Protein AF-A0A7C2WI49-F1 (afdb_monomer)

Solvent-accessible surface area (backbone atoms only — not comparable to full-atom values): 6450 Å² total; per-residue (Å²): 124,75,64,59,65,50,53,52,51,52,52,52,49,51,52,50,50,53,50,49,52,53,49,46,68,73,69,62,69,67,96,43,71,70,48,51,52,54,53,52,51,47,54,36,52,51,25,44,50,50,13,51,53,23,43,50,46,15,70,72,48,53,87,77,8,58,26,31,41,30,33,11,51,6,28,43,27,31,24,55,9,38,55,48,44,43,46,29,52,74,69,65,65,38,84,75,58,88,88,44,77,26,54,57,16,50,56,42,21,52,64,20,36,52,53,10,52,53,49,47,56,59,62,73,75,111

Mean predicted aligned error: 7.35 Å

Sequence (126 aa):
MLGGRRATREVTGALALVGATALWYLIGLPHGFTGQLVVDTLFTVLSAGAALLCLWTWRRLGSCGRPWLFIGLGCLSWFCGMLVWDAYELVLQVPVPYPSVADLGYLGFYPGFYTGLFLMLRQGSE

Organism: NCBI:txid1969470

pLDDT: mean 85.59, std 13.37, range [44.91, 97.81]

Structure (mmCIF, N/CA/C/O backbone):
data_AF-A0A7C2WI49-F1
#
_entry.id   AF-A0A7C2WI49-F1
#
loop_
_atom_site.group_PDB
_atom_site.id
_atom_site.type_symbol
_atom_site.label_atom_id
_atom_site.label_alt_id
_atom_site.label_comp_id
_atom_site.label_asym_id
_atom_site.label_entity_id
_atom_site.label_seq_id
_atom_site.pdbx_PDB_ins_code
_atom_site.Cartn_x
_atom_site.Cartn_y
_atom_site.Cartn_z
_atom_site.occupancy
_atom_site.B_iso_or_equiv
_atom_site.auth_seq_id
_atom_site.auth_comp_id
_atom_site.auth_asym_id
_atom_site.auth_atom_id
_atom_site.pdbx_PDB_model_num
ATOM 1 N N . MET A 1 1 ? 1.102 8.331 31.320 1.00 44.91 1 MET A N 1
ATOM 2 C CA . MET A 1 1 ? 1.886 9.424 30.685 1.00 44.91 1 MET A CA 1
ATOM 3 C C . MET A 1 1 ? 3.069 8.952 29.818 1.00 44.91 1 MET A C 1
ATOM 5 O O . MET A 1 1 ? 3.495 9.713 28.961 1.00 44.91 1 MET A O 1
ATOM 9 N N . LEU A 1 2 ? 3.569 7.711 29.946 1.00 46.62 2 LEU A N 1
ATOM 10 C CA . LEU A 1 2 ? 4.658 7.171 29.101 1.00 46.62 2 LEU A CA 1
ATOM 11 C C . LEU A 1 2 ? 4.252 6.834 27.645 1.00 46.62 2 LEU A C 1
ATOM 13 O O . LEU A 1 2 ? 5.107 6.836 26.765 1.00 46.62 2 LEU A O 1
ATOM 17 N N . GLY A 1 3 ? 2.961 6.598 27.372 1.00 46.78 3 GLY A N 1
ATOM 18 C CA . GLY A 1 3 ? 2.460 6.262 26.027 1.00 46.78 3 GLY A CA 1
ATOM 19 C C . GLY A 1 3 ? 2.471 7.426 25.027 1.00 46.78 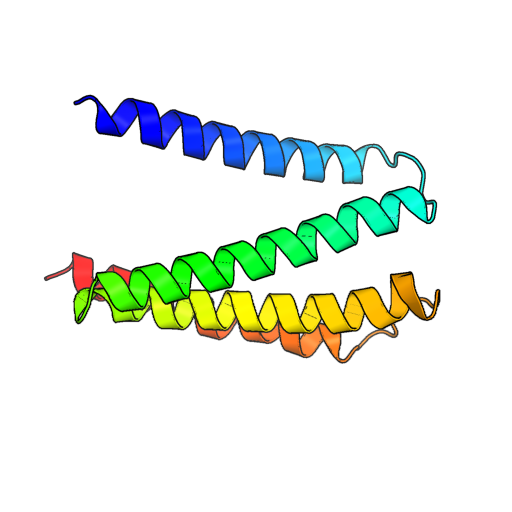3 GLY A C 1
ATOM 20 O O . GLY A 1 3 ? 2.770 7.218 23.856 1.00 46.78 3 GLY A O 1
ATOM 21 N N . GLY A 1 4 ? 2.241 8.662 25.490 1.00 54.00 4 GLY A N 1
ATOM 22 C CA . GLY A 1 4 ? 2.165 9.839 24.614 1.00 54.00 4 GLY A CA 1
ATOM 23 C C . GLY A 1 4 ? 3.492 10.151 23.920 1.00 54.00 4 GLY A C 1
ATOM 24 O O . GLY A 1 4 ? 3.531 10.314 22.710 1.00 54.00 4 GLY A O 1
ATOM 25 N N . ARG A 1 5 ? 4.609 10.118 24.659 1.00 57.75 5 ARG A N 1
ATOM 26 C CA . ARG A 1 5 ? 5.949 10.390 24.105 1.00 57.75 5 ARG A CA 1
ATOM 27 C C . ARG A 1 5 ? 6.433 9.327 23.111 1.00 57.75 5 ARG A C 1
ATOM 29 O O . ARG A 1 5 ? 7.270 9.636 22.268 1.00 57.75 5 ARG A O 1
ATOM 36 N N . ARG A 1 6 ? 5.943 8.087 23.216 1.00 59.56 6 ARG A N 1
ATOM 37 C CA . ARG A 1 6 ? 6.286 6.992 22.292 1.00 59.56 6 ARG A CA 1
ATOM 38 C C . ARG A 1 6 ? 5.534 7.145 20.971 1.00 59.56 6 ARG A C 1
ATOM 40 O O . ARG A 1 6 ? 6.174 7.184 19.928 1.00 59.56 6 ARG A O 1
ATOM 47 N N . ALA A 1 7 ? 4.225 7.388 21.050 1.00 61.16 7 ALA A N 1
ATOM 48 C CA . ALA A 1 7 ? 3.389 7.671 19.887 1.00 61.16 7 ALA A CA 1
ATOM 49 C C . ALA A 1 7 ? 3.866 8.919 19.122 1.00 61.16 7 ALA A C 1
ATOM 51 O O . ALA A 1 7 ? 3.966 8.888 17.902 1.00 61.16 7 ALA A O 1
ATOM 52 N N . THR A 1 8 ? 4.255 9.997 19.819 1.00 64.81 8 THR A N 1
ATOM 53 C CA . THR A 1 8 ? 4.802 11.193 19.156 1.00 64.81 8 THR A CA 1
ATOM 54 C C . THR A 1 8 ? 6.087 10.884 18.387 1.00 64.81 8 THR A C 1
ATOM 56 O O . THR A 1 8 ? 6.233 11.337 17.261 1.00 64.81 8 THR A O 1
ATOM 59 N N . ARG A 1 9 ? 7.001 10.073 18.941 1.00 67.50 9 ARG A N 1
ATOM 60 C CA . ARG A 1 9 ? 8.251 9.694 18.254 1.00 67.50 9 ARG A CA 1
ATOM 61 C C . ARG A 1 9 ? 8.007 8.815 17.030 1.00 67.50 9 ARG A C 1
ATOM 63 O O . ARG A 1 9 ? 8.696 8.988 16.031 1.00 67.50 9 ARG A O 1
ATOM 70 N N . GLU A 1 10 ? 7.045 7.901 17.105 1.00 73.75 10 GLU A N 1
ATOM 71 C CA . GLU A 1 10 ? 6.653 7.040 15.983 1.00 73.75 10 GLU A CA 1
ATOM 72 C C . GLU A 1 10 ? 6.034 7.863 14.845 1.00 73.75 10 GLU A C 1
ATOM 74 O O . GLU A 1 10 ? 6.434 7.712 13.692 1.00 73.75 10 GLU A O 1
ATOM 79 N N . VAL A 1 11 ? 5.148 8.812 15.171 1.00 72.56 11 VAL A N 1
ATOM 80 C CA . VAL A 1 11 ? 4.551 9.733 14.191 1.00 72.56 11 VAL A CA 1
ATOM 81 C C . VAL A 1 11 ? 5.607 10.649 13.571 1.00 72.56 11 VAL A C 1
ATOM 83 O O . VAL A 1 11 ? 5.652 10.782 12.352 1.00 72.56 11 VAL A O 1
ATOM 86 N N . THR A 1 12 ? 6.502 11.243 14.370 1.00 72.56 12 THR A N 1
ATOM 87 C CA . THR A 1 12 ? 7.602 12.065 13.840 1.00 72.56 12 THR A CA 1
ATOM 88 C C . THR A 1 12 ? 8.525 11.248 12.934 1.00 72.56 12 THR A C 1
ATOM 90 O O . THR A 1 12 ? 8.952 11.751 11.901 1.00 72.56 12 THR A O 1
ATOM 93 N N . GLY A 1 13 ? 8.807 9.988 13.284 1.00 74.31 13 GLY A N 1
ATOM 94 C CA . GLY A 1 13 ? 9.610 9.084 12.459 1.00 74.31 13 GLY A CA 1
ATOM 95 C C . GLY A 1 13 ? 8.946 8.755 11.122 1.00 74.31 13 GLY A C 1
ATOM 96 O O . GLY A 1 13 ? 9.598 8.835 10.084 1.00 74.31 13 GLY A O 1
ATOM 97 N N . ALA A 1 14 ? 7.643 8.460 11.126 1.00 72.56 14 ALA A N 1
ATOM 98 C CA . ALA A 1 14 ? 6.876 8.224 9.904 1.00 72.56 14 ALA A CA 1
ATOM 99 C C . ALA A 1 14 ? 6.825 9.474 9.010 1.00 72.56 14 ALA A C 1
ATOM 101 O O . ALA A 1 14 ? 7.059 9.382 7.808 1.00 72.56 14 ALA A O 1
ATOM 102 N N . LEU A 1 15 ? 6.593 10.654 9.595 1.00 76.38 15 LEU A N 1
ATOM 103 C CA . LEU A 1 15 ? 6.597 11.925 8.865 1.00 76.38 15 LEU A CA 1
ATOM 104 C C . LEU A 1 15 ? 7.977 12.260 8.290 1.00 76.38 15 LEU A C 1
ATOM 106 O O . LEU A 1 15 ? 8.065 12.735 7.162 1.00 76.38 15 LEU A O 1
ATOM 110 N N . ALA A 1 16 ? 9.052 11.989 9.033 1.00 78.31 16 ALA A N 1
ATOM 111 C CA . ALA A 1 16 ? 10.416 12.174 8.549 1.00 78.31 16 ALA A CA 1
ATOM 112 C C . ALA A 1 16 ? 10.737 11.225 7.386 1.00 78.31 16 ALA A C 1
ATOM 114 O O . ALA A 1 16 ? 11.370 11.651 6.425 1.00 78.31 16 ALA A O 1
ATOM 115 N N . LEU A 1 17 ? 10.265 9.975 7.438 1.00 74.75 17 LEU A N 1
ATOM 116 C CA . LEU A 1 17 ? 10.422 9.014 6.347 1.00 74.75 17 LEU A CA 1
ATOM 117 C C . LEU A 1 17 ? 9.674 9.478 5.091 1.00 74.75 17 LEU A C 1
ATOM 119 O O . LEU A 1 17 ? 10.275 9.547 4.026 1.00 74.75 17 LEU A O 1
ATOM 123 N N . VAL A 1 18 ? 8.405 9.882 5.227 1.00 74.88 18 VAL A N 1
ATOM 124 C CA . VAL A 1 18 ? 7.610 10.439 4.117 1.00 74.88 18 VAL A CA 1
ATOM 125 C C . VAL A 1 18 ? 8.278 11.687 3.537 1.00 74.88 18 VAL A C 1
ATOM 127 O O . VAL A 1 18 ? 8.406 11.811 2.321 1.00 74.88 18 VAL A O 1
ATOM 130 N N . GLY A 1 19 ? 8.746 12.593 4.400 1.00 76.25 19 GLY A N 1
ATOM 131 C CA . GLY A 1 19 ? 9.462 13.799 3.993 1.00 76.25 19 GLY A CA 1
ATOM 132 C C . GLY A 1 19 ? 10.768 13.488 3.263 1.00 76.25 19 GLY A C 1
ATOM 133 O O . GLY A 1 19 ? 11.062 14.124 2.257 1.00 76.25 19 GLY A O 1
ATOM 134 N N . ALA A 1 20 ? 11.520 12.481 3.712 1.00 74.62 20 ALA A N 1
ATOM 135 C CA . ALA A 1 20 ? 12.748 12.038 3.061 1.00 74.62 20 ALA A CA 1
ATOM 136 C C . ALA A 1 20 ? 12.478 11.411 1.684 1.00 74.62 20 ALA A C 1
ATOM 138 O O . ALA A 1 20 ? 13.195 11.716 0.735 1.00 74.62 20 ALA A O 1
ATOM 139 N N . THR A 1 21 ? 11.428 10.595 1.544 1.00 66.69 21 THR A N 1
ATOM 140 C CA . THR A 1 21 ? 11.023 10.027 0.248 1.00 66.69 21 THR A CA 1
ATOM 141 C C . THR A 1 21 ? 10.545 11.118 -0.711 1.00 66.69 21 THR A C 1
ATOM 143 O O . THR A 1 21 ? 10.961 11.147 -1.865 1.00 66.69 21 THR A O 1
ATOM 146 N N . ALA A 1 2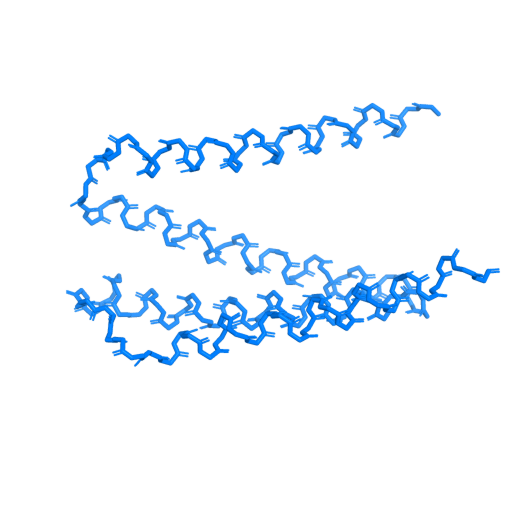2 ? 9.731 12.066 -0.241 1.00 71.00 22 ALA A N 1
ATOM 147 C CA . ALA A 1 22 ? 9.289 13.200 -1.052 1.00 71.00 22 ALA A CA 1
ATOM 148 C C . ALA A 1 22 ? 10.471 14.080 -1.492 1.00 71.00 22 ALA A C 1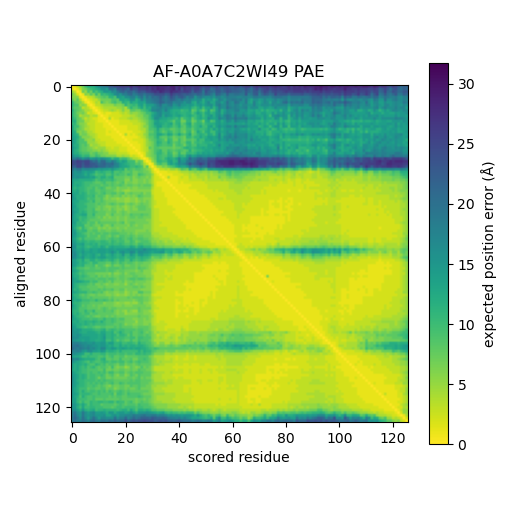
ATOM 150 O O . ALA A 1 22 ? 10.561 14.472 -2.653 1.00 71.00 22 ALA A O 1
ATOM 151 N N . LEU A 1 23 ? 11.412 14.345 -0.582 1.00 76.19 23 LEU A N 1
ATOM 152 C CA . LEU A 1 23 ? 12.625 15.099 -0.878 1.00 76.19 23 LEU A CA 1
ATOM 153 C C . LEU A 1 23 ? 13.522 14.361 -1.883 1.00 76.19 23 LEU A C 1
ATOM 155 O O . LEU A 1 23 ? 14.054 14.994 -2.788 1.00 76.19 23 LEU A O 1
ATOM 159 N N . TRP A 1 24 ? 13.641 13.034 -1.784 1.00 69.56 24 TRP A N 1
ATOM 160 C CA . TRP A 1 24 ? 14.334 12.216 -2.784 1.00 69.56 24 TRP A CA 1
ATOM 161 C C . TRP A 1 24 ? 13.732 12.415 -4.179 1.00 69.56 24 TRP A C 1
ATOM 163 O O . TRP A 1 24 ? 14.472 12.694 -5.124 1.00 69.56 24 TRP A O 1
ATOM 173 N N . TYR A 1 25 ? 12.403 12.310 -4.311 1.00 67.12 25 TYR A N 1
ATOM 174 C CA . TYR A 1 25 ? 11.713 12.521 -5.590 1.00 67.12 25 TYR A CA 1
ATOM 175 C C . TYR A 1 25 ? 11.950 13.926 -6.164 1.00 67.12 25 TYR A C 1
ATOM 177 O O . TYR A 1 25 ? 12.075 14.071 -7.376 1.00 67.12 25 TYR A O 1
ATOM 185 N N . LEU A 1 26 ? 12.056 14.952 -5.310 1.00 70.88 26 LEU A N 1
ATOM 186 C CA . LEU A 1 26 ? 12.309 16.336 -5.731 1.00 70.88 26 LEU A CA 1
ATOM 187 C C . LEU A 1 26 ? 13.759 16.595 -6.169 1.00 70.88 26 LEU A C 1
ATOM 189 O O . LEU A 1 26 ? 13.989 17.483 -6.986 1.00 70.88 26 LEU A O 1
ATOM 193 N N . ILE A 1 27 ? 14.735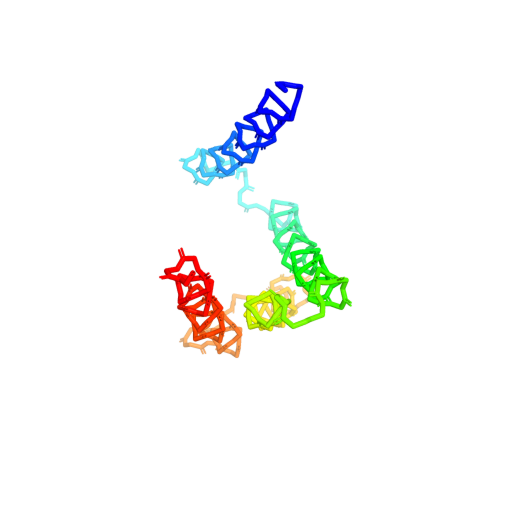 15.854 -5.632 1.00 72.62 27 ILE A N 1
ATOM 194 C CA . ILE A 1 27 ? 16.167 16.060 -5.919 1.00 72.62 27 ILE A CA 1
ATOM 195 C C . ILE A 1 27 ? 16.620 15.292 -7.181 1.00 72.62 27 ILE A C 1
ATOM 197 O O . ILE A 1 27 ? 17.661 15.617 -7.747 1.00 72.62 27 ILE A O 1
ATOM 201 N N . GLY A 1 28 ? 15.846 14.314 -7.670 1.00 60.88 28 GLY A N 1
ATOM 202 C CA . GLY A 1 28 ? 16.132 13.636 -8.947 1.00 60.88 28 GLY A CA 1
ATOM 203 C C . GLY A 1 28 ? 17.399 12.764 -8.937 1.00 60.88 28 GLY A C 1
ATOM 204 O O . GLY A 1 28 ? 18.081 12.632 -9.953 1.00 60.88 28 GLY A O 1
ATOM 205 N N . LEU A 1 29 ? 17.752 12.189 -7.781 1.00 58.22 29 LEU A N 1
ATOM 206 C CA . LEU A 1 29 ? 18.870 11.241 -7.651 1.00 58.22 29 LEU A CA 1
ATOM 207 C C . LEU A 1 29 ? 18.594 9.954 -8.462 1.00 58.22 29 LEU A C 1
ATOM 209 O O . LEU A 1 29 ? 17.435 9.611 -8.689 1.00 58.22 29 LEU A O 1
ATOM 213 N N . PRO A 1 30 ? 19.642 9.271 -8.961 1.00 54.22 30 PRO A N 1
ATOM 214 C CA . PRO A 1 30 ? 19.708 8.773 -10.332 1.00 54.22 30 PRO A CA 1
ATOM 215 C C . PRO A 1 30 ? 18.520 7.897 -10.739 1.00 54.22 30 PRO A C 1
ATOM 217 O O . PRO A 1 30 ? 18.256 6.858 -10.135 1.00 54.22 30 PRO A O 1
ATOM 220 N N . HIS A 1 31 ? 17.877 8.309 -11.836 1.00 62.38 31 HIS A N 1
ATOM 221 C CA . HIS A 1 31 ? 16.839 7.602 -12.592 1.00 62.38 31 HIS A CA 1
ATOM 222 C C . HIS A 1 31 ? 17.396 6.341 -13.277 1.00 62.38 31 HIS A C 1
ATOM 224 O O . HIS A 1 31 ? 17.467 6.251 -14.501 1.00 62.38 31 HIS A O 1
ATOM 230 N N . GLY A 1 32 ? 17.879 5.393 -12.481 1.00 74.44 32 GLY A N 1
ATOM 231 C CA . GLY A 1 32 ? 18.35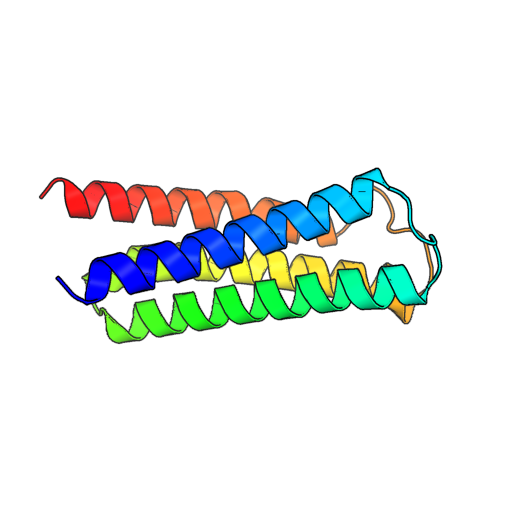0 4.093 -12.937 1.00 74.44 32 GLY A CA 1
ATOM 232 C C . GLY A 1 32 ? 17.566 2.965 -12.283 1.00 74.44 32 GLY A C 1
ATOM 233 O O . GLY A 1 32 ? 16.888 3.163 -11.275 1.00 74.44 32 GLY A O 1
ATOM 234 N N . PHE A 1 33 ? 17.735 1.760 -12.820 1.00 81.50 33 PHE A N 1
ATOM 235 C CA . PHE A 1 33 ? 17.054 0.552 -12.352 1.00 81.50 33 PHE A CA 1
ATOM 236 C C . PHE A 1 33 ? 17.187 0.316 -10.837 1.00 81.50 33 PHE A C 1
ATOM 238 O O . PHE A 1 33 ? 16.229 -0.073 -10.183 1.00 81.50 33 PHE A O 1
ATOM 245 N N . THR A 1 34 ? 18.347 0.617 -10.243 1.00 81.56 34 THR A N 1
ATOM 246 C CA . THR A 1 34 ? 18.555 0.489 -8.789 1.00 81.56 34 THR A CA 1
ATOM 247 C C . THR A 1 34 ? 17.648 1.419 -7.979 1.00 81.56 34 THR A C 1
ATOM 249 O O . THR A 1 34 ? 17.198 1.041 -6.902 1.00 81.56 34 THR A O 1
ATOM 252 N N . GLY A 1 35 ? 17.382 2.631 -8.479 1.00 81.50 35 GLY A N 1
ATOM 253 C CA . GLY A 1 35 ? 16.488 3.587 -7.827 1.00 81.50 35 GLY A CA 1
ATOM 254 C C . GLY A 1 35 ? 15.041 3.103 -7.851 1.00 81.50 35 GLY A C 1
ATOM 255 O O . GLY A 1 35 ? 14.404 3.068 -6.802 1.00 81.50 35 GLY A O 1
ATOM 256 N N . GLN A 1 36 ? 14.574 2.656 -9.022 1.00 84.50 36 GLN A N 1
ATOM 257 C CA . GLN A 1 36 ? 13.251 2.042 -9.202 1.00 84.50 36 GLN A CA 1
ATOM 258 C C . GLN A 1 36 ? 13.094 0.828 -8.285 1.00 84.50 36 GLN A C 1
ATOM 260 O O . GLN A 1 36 ? 12.218 0.809 -7.432 1.00 84.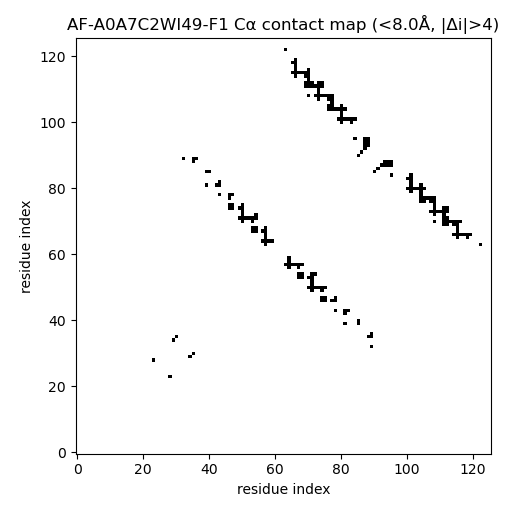50 36 GLN A O 1
ATOM 265 N N . LEU A 1 37 ? 14.050 -0.106 -8.323 1.00 86.06 37 LEU A N 1
ATOM 266 C CA . LEU A 1 37 ? 14.021 -1.315 -7.503 1.00 86.06 37 LEU A CA 1
ATOM 267 C C . LEU A 1 37 ? 13.890 -1.014 -6.008 1.00 86.06 37 LEU A C 1
ATOM 269 O O . LEU A 1 37 ? 13.096 -1.660 -5.328 1.00 86.06 37 LEU A O 1
ATOM 273 N N . VAL A 1 38 ? 14.650 -0.051 -5.478 1.00 84.38 38 VAL A N 1
ATOM 274 C CA . VAL A 1 38 ? 14.569 0.311 -4.054 1.00 84.38 38 VAL A CA 1
ATOM 275 C C . VAL A 1 38 ? 13.209 0.911 -3.716 1.00 84.38 38 VAL A C 1
ATOM 277 O O . VAL A 1 38 ? 12.615 0.533 -2.707 1.00 84.38 38 VAL A O 1
ATOM 280 N N . VAL A 1 39 ? 12.728 1.844 -4.534 1.00 83.81 39 VAL A N 1
ATOM 281 C CA . VAL A 1 39 ? 11.479 2.567 -4.287 1.00 83.81 39 VAL A CA 1
ATOM 282 C C . VAL A 1 39 ? 10.278 1.634 -4.410 1.00 83.81 39 VAL A C 1
ATOM 284 O O . VAL A 1 39 ? 9.483 1.547 -3.475 1.00 83.81 39 VAL A O 1
ATOM 287 N N . ASP A 1 40 ? 10.193 0.881 -5.497 1.00 90.06 40 ASP A N 1
ATOM 288 C CA . ASP A 1 40 ? 9.090 -0.030 -5.790 1.00 90.06 40 ASP A CA 1
ATOM 289 C C . ASP A 1 40 ? 9.009 -1.132 -4.730 1.00 90.06 40 ASP A C 1
ATOM 291 O O . ASP A 1 40 ? 7.980 -1.306 -4.075 1.00 90.06 40 ASP A O 1
ATOM 295 N N . THR A 1 41 ? 10.147 -1.765 -4.412 1.00 87.88 41 THR A N 1
ATOM 296 C CA . THR A 1 41 ? 10.217 -2.768 -3.336 1.00 87.88 41 THR A CA 1
ATOM 297 C C . THR A 1 41 ? 9.788 -2.176 -1.993 1.00 87.88 41 THR A C 1
ATOM 299 O O . THR A 1 41 ? 9.088 -2.834 -1.219 1.00 87.88 41 THR A O 1
ATOM 302 N N . LEU A 1 42 ? 10.184 -0.934 -1.689 1.00 87.06 42 LEU A N 1
ATOM 303 C CA . LEU A 1 42 ? 9.790 -0.267 -0.451 1.00 87.06 42 LEU A CA 1
ATOM 304 C C . LEU A 1 42 ? 8.272 -0.054 -0.396 1.00 87.06 42 LEU A C 1
ATOM 306 O O . LEU A 1 42 ? 7.655 -0.400 0.612 1.00 87.06 42 LEU A O 1
ATOM 310 N N . PHE A 1 43 ? 7.654 0.462 -1.459 1.00 89.69 43 PHE A N 1
ATOM 311 C CA . PHE A 1 43 ? 6.200 0.638 -1.524 1.00 89.69 43 PHE A CA 1
ATOM 312 C C . PHE A 1 43 ? 5.452 -0.699 -1.419 1.00 89.69 43 PHE A C 1
ATOM 314 O O . PHE A 1 43 ? 4.459 -0.795 -0.687 1.00 89.69 43 PHE A O 1
ATOM 321 N N . THR A 1 44 ? 5.951 -1.751 -2.066 1.00 93.06 44 THR A N 1
ATOM 322 C CA . THR A 1 44 ? 5.390 -3.107 -2.002 1.00 93.06 44 THR A CA 1
ATOM 323 C C . THR A 1 44 ? 5.451 -3.677 -0.582 1.00 93.06 44 THR A C 1
ATOM 325 O O . THR A 1 44 ? 4.440 -4.137 -0.046 1.00 93.06 44 THR A O 1
ATOM 328 N N . VAL A 1 45 ? 6.598 -3.574 0.096 1.00 91.69 45 VAL A N 1
ATOM 329 C CA . VAL A 1 45 ? 6.759 -4.060 1.479 1.00 91.69 45 VAL A CA 1
ATOM 330 C C . VAL A 1 45 ? 5.924 -3.245 2.467 1.00 91.69 45 VAL A C 1
ATOM 332 O O . VAL A 1 45 ? 5.278 -3.821 3.346 1.00 91.69 45 VAL A O 1
ATOM 335 N N . LEU A 1 46 ? 5.903 -1.916 2.338 1.00 90.81 46 LEU A N 1
ATOM 336 C CA . LEU A 1 46 ? 5.141 -1.045 3.235 1.00 90.81 46 LEU A CA 1
ATOM 337 C C . LEU A 1 46 ? 3.632 -1.255 3.089 1.00 90.81 46 LEU A C 1
ATOM 339 O O . LEU A 1 46 ? 2.934 -1.345 4.100 1.00 90.81 46 LEU A O 1
ATOM 343 N N . SER A 1 47 ? 3.125 -1.380 1.861 1.00 94.88 47 SER A N 1
ATOM 344 C CA . SER A 1 47 ? 1.701 -1.637 1.619 1.00 94.88 47 SER A CA 1
ATOM 345 C C . SER A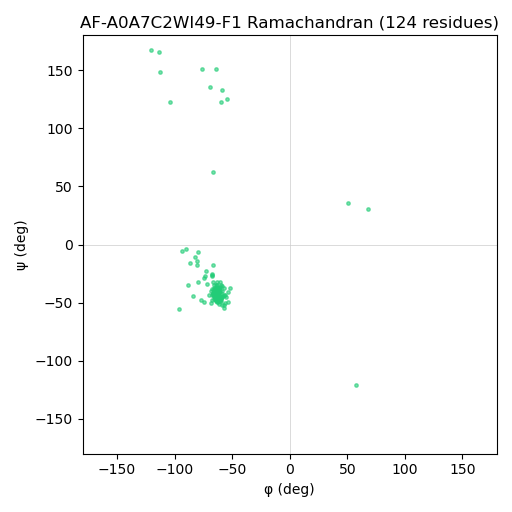 1 47 ? 1.270 -3.022 2.113 1.00 94.88 47 SER A C 1
ATOM 347 O O . SER A 1 47 ? 0.244 -3.130 2.792 1.00 94.88 47 SER A O 1
ATOM 349 N N . ALA A 1 48 ? 2.087 -4.060 1.896 1.00 95.81 48 ALA A N 1
ATOM 350 C CA . ALA A 1 48 ? 1.864 -5.390 2.465 1.00 95.81 48 ALA A CA 1
ATOM 351 C C . ALA A 1 48 ? 1.863 -5.366 4.001 1.00 95.81 48 ALA A C 1
ATOM 353 O O . ALA A 1 48 ? 0.950 -5.892 4.642 1.00 95.81 48 ALA A O 1
ATOM 354 N N . GLY A 1 49 ? 2.865 -4.720 4.606 1.00 93.88 49 GLY A N 1
ATOM 355 C CA . GLY A 1 49 ? 2.978 -4.574 6.056 1.00 93.88 49 GLY A CA 1
ATOM 356 C C . GLY A 1 49 ? 1.779 -3.842 6.658 1.00 93.88 49 GLY A C 1
ATOM 357 O O . GLY A 1 49 ? 1.200 -4.313 7.638 1.00 93.88 49 GLY A O 1
ATOM 358 N N . ALA A 1 50 ? 1.348 -2.741 6.039 1.00 94.56 50 ALA A N 1
ATOM 359 C CA . ALA A 1 50 ? 0.165 -1.993 6.453 1.00 94.56 50 ALA A CA 1
ATOM 360 C C . ALA A 1 50 ? -1.106 -2.852 6.383 1.00 94.56 50 ALA A C 1
ATOM 362 O O . ALA A 1 50 ? -1.872 -2.890 7.351 1.00 94.56 50 ALA A O 1
ATOM 363 N N . ALA A 1 51 ? -1.305 -3.597 5.289 1.00 97.00 51 ALA A N 1
ATOM 364 C CA . ALA A 1 51 ? -2.438 -4.506 5.140 1.00 97.00 51 ALA A CA 1
ATOM 365 C C . ALA A 1 51 ? -2.449 -5.578 6.241 1.00 97.00 51 ALA A C 1
ATOM 367 O O . ALA A 1 51 ? -3.462 -5.770 6.918 1.00 97.00 51 ALA A O 1
ATOM 368 N N . LEU A 1 52 ? -1.309 -6.233 6.479 1.00 97.56 52 LEU A N 1
ATOM 369 C CA . LEU A 1 52 ? -1.173 -7.270 7.502 1.00 97.56 52 LEU A CA 1
ATOM 370 C C . LEU A 1 52 ? -1.435 -6.731 8.911 1.00 97.56 52 LEU A C 1
ATOM 372 O O . LEU A 1 52 ? -2.189 -7.348 9.664 1.00 97.56 52 LEU A O 1
ATOM 376 N N . LEU A 1 53 ? -0.860 -5.580 9.265 1.00 96.56 53 LEU A N 1
ATOM 377 C CA . LEU A 1 53 ? -1.056 -4.957 10.575 1.00 96.56 53 LEU A CA 1
ATOM 378 C C . LEU A 1 53 ? -2.511 -4.533 10.791 1.00 96.56 53 LEU A C 1
ATOM 380 O O . LEU A 1 53 ? -3.057 -4.766 11.871 1.00 96.56 53 LEU A O 1
ATOM 384 N N . CYS A 1 54 ? -3.173 -3.978 9.774 1.00 96.19 54 CYS A N 1
ATOM 385 C CA . CYS A 1 54 ? -4.588 -3.621 9.854 1.00 96.19 54 CYS A CA 1
ATOM 386 C C . CYS A 1 54 ? -5.473 -4.863 10.041 1.00 96.19 54 CYS A C 1
ATOM 388 O O . CYS A 1 54 ? -6.297 -4.908 10.956 1.00 96.19 54 CYS A O 1
ATOM 390 N N . LEU A 1 55 ? -5.259 -5.917 9.247 1.00 95.62 55 LEU A N 1
ATOM 391 C CA . LEU A 1 55 ? -6.022 -7.165 9.357 1.00 95.62 55 LEU A CA 1
ATOM 392 C C . LEU A 1 55 ? -5.759 -7.899 10.679 1.00 95.62 55 LEU A C 1
ATOM 394 O O . LEU A 1 55 ? -6.663 -8.504 11.256 1.00 95.62 55 LEU A O 1
ATOM 398 N N . TRP A 1 56 ? -4.533 -7.835 11.191 1.00 96.56 56 TRP A N 1
ATOM 399 C CA . TRP A 1 56 ? -4.189 -8.352 12.511 1.00 96.56 56 TRP A CA 1
ATOM 400 C C . TRP A 1 56 ? -4.883 -7.568 13.627 1.00 96.56 56 TRP A C 1
ATOM 402 O O . TRP A 1 56 ? -5.454 -8.166 14.541 1.00 96.56 56 TRP A O 1
ATOM 412 N N . THR A 1 57 ? -4.899 -6.240 13.525 1.00 93.94 57 THR A N 1
ATOM 413 C CA . THR A 1 57 ? -5.562 -5.350 14.488 1.00 93.94 57 THR A CA 1
ATOM 414 C C . THR A 1 57 ? -7.072 -5.580 14.498 1.00 93.94 57 THR A C 1
ATOM 416 O O . THR A 1 57 ? -7.665 -5.698 15.571 1.00 93.94 57 THR A O 1
ATOM 419 N N . TRP A 1 58 ? -7.683 -5.766 13.323 1.00 95.69 58 TRP A N 1
ATOM 420 C CA . TRP A 1 58 ? -9.082 -6.175 13.194 1.00 95.69 58 TRP A CA 1
ATOM 421 C C . TRP A 1 58 ? -9.378 -7.456 13.982 1.00 95.69 58 TRP A C 1
ATOM 423 O O . TRP A 1 58 ? -10.310 -7.479 14.787 1.00 95.69 58 TRP A O 1
ATOM 433 N N . ARG A 1 59 ? -8.556 -8.500 13.808 1.00 94.31 59 ARG A N 1
ATOM 434 C CA . ARG A 1 59 ? -8.730 -9.775 14.523 1.00 94.31 59 ARG A CA 1
ATOM 435 C C . ARG A 1 59 ? -8.569 -9.639 16.036 1.00 94.31 59 ARG A C 1
ATOM 437 O O . ARG A 1 59 ? -9.226 -10.368 16.771 1.00 94.31 59 ARG A O 1
ATOM 444 N N . ARG A 1 60 ? -7.718 -8.724 16.511 1.00 94.94 60 ARG A N 1
ATOM 445 C CA . ARG A 1 60 ? -7.477 -8.520 17.949 1.00 94.94 60 ARG A CA 1
ATOM 446 C C . ARG A 1 60 ? -8.545 -7.691 18.655 1.00 94.94 60 ARG A C 1
ATOM 448 O O . ARG A 1 60 ? -8.790 -7.927 19.831 1.00 94.94 60 ARG A O 1
ATOM 455 N N . LEU A 1 61 ? -9.160 -6.731 17.966 1.00 90.81 61 LEU A N 1
ATOM 456 C CA . LEU A 1 61 ? -10.122 -5.794 18.563 1.00 90.81 61 LEU A CA 1
ATOM 457 C C . LEU A 1 61 ? -11.583 -6.270 18.512 1.00 90.81 61 LEU A C 1
ATOM 459 O O . LEU A 1 61 ? -12.460 -5.584 19.035 1.00 90.81 61 LEU A O 1
ATOM 463 N N . GLY A 1 62 ? -11.875 -7.413 17.883 1.00 86.75 62 GLY A N 1
ATOM 464 C CA . GLY A 1 62 ? -13.230 -7.972 17.832 1.00 86.75 62 GLY A CA 1
ATOM 465 C C . GLY A 1 62 ? -14.246 -6.999 17.217 1.00 86.75 62 GLY A C 1
ATOM 466 O O . GLY A 1 62 ? -14.088 -6.566 16.073 1.00 86.75 62 GLY A O 1
ATOM 467 N N . SER A 1 63 ? -15.289 -6.636 17.973 1.00 81.50 63 SER A N 1
ATOM 468 C CA . SER A 1 63 ? -16.352 -5.713 17.537 1.00 81.50 63 SER A CA 1
ATOM 469 C C . SER A 1 63 ? -15.828 -4.324 17.147 1.00 81.50 63 SER A C 1
ATOM 471 O O . SER A 1 63 ? -16.291 -3.761 16.152 1.00 81.50 63 SER A O 1
ATOM 473 N N . CYS A 1 64 ? -14.807 -3.815 17.843 1.00 89.19 64 CYS A N 1
ATOM 474 C CA . CYS A 1 64 ? -14.160 -2.532 17.542 1.00 89.19 64 CYS A CA 1
ATOM 475 C C . CYS A 1 64 ? -13.161 -2.623 16.375 1.00 89.19 64 CYS A C 1
ATOM 477 O O . CYS A 1 64 ? -12.625 -1.618 15.921 1.00 89.19 64 CYS A O 1
ATOM 479 N N . GLY A 1 65 ? -12.889 -3.825 15.859 1.00 91.81 65 GLY A N 1
ATOM 480 C CA . GLY A 1 65 ? -11.908 -4.043 14.799 1.00 91.81 65 GLY A CA 1
ATOM 481 C C . GLY A 1 65 ? -12.412 -3.734 13.386 1.00 91.81 65 GLY A C 1
ATOM 482 O O . GLY A 1 65 ? -11.603 -3.667 12.465 1.00 91.81 65 GLY A O 1
ATOM 483 N N . ARG A 1 66 ? -13.728 -3.575 13.177 1.00 94.38 66 ARG A N 1
ATOM 484 C CA . ARG A 1 66 ? -14.325 -3.411 11.832 1.00 94.38 66 ARG A CA 1
ATOM 485 C C . ARG A 1 66 ? -13.699 -2.282 10.996 1.00 94.38 66 ARG A C 1
ATOM 487 O O . ARG A 1 66 ? -13.477 -2.529 9.816 1.00 94.38 66 ARG A O 1
ATOM 494 N N . PRO A 1 67 ? -13.360 -1.098 11.543 1.00 96.06 67 PRO A N 1
ATOM 495 C CA . PRO A 1 67 ? -12.671 -0.056 10.780 1.00 96.06 67 PRO A CA 1
ATOM 496 C C . PRO A 1 67 ? -11.351 -0.542 10.169 1.00 96.06 67 PRO A C 1
ATOM 498 O O . PRO A 1 67 ? -11.081 -0.318 8.991 1.00 96.06 67 PRO A O 1
ATOM 501 N N . TRP A 1 68 ? -10.569 -1.289 10.951 1.00 96.38 68 TRP A N 1
ATOM 502 C CA . TRP A 1 68 ? -9.272 -1.822 10.544 1.00 96.38 68 TRP A CA 1
ATOM 503 C C . TRP A 1 68 ? -9.373 -2.878 9.442 1.00 96.38 68 TRP A C 1
ATOM 505 O O . TRP A 1 68 ? -8.447 -3.003 8.645 1.00 96.38 68 TRP A O 1
ATOM 515 N N . LEU A 1 69 ? -10.493 -3.603 9.345 1.00 97.12 69 LEU A N 1
ATOM 516 C CA . LEU A 1 69 ? -10.740 -4.511 8.223 1.00 97.12 69 LEU A CA 1
ATOM 517 C C . LEU A 1 69 ? -10.782 -3.739 6.902 1.00 97.12 69 LEU A C 1
ATOM 519 O O . LEU A 1 69 ? -10.076 -4.097 5.967 1.00 97.12 69 LEU A O 1
ATOM 523 N N . PHE A 1 70 ? -11.582 -2.673 6.828 1.00 97.44 70 PHE A N 1
ATOM 524 C CA . PHE A 1 70 ? -11.749 -1.905 5.592 1.00 97.44 70 PHE A CA 1
ATOM 525 C C . PHE A 1 70 ? -10.479 -1.141 5.207 1.00 97.44 70 PHE A C 1
ATOM 527 O O . PHE A 1 70 ? -10.098 -1.164 4.037 1.00 97.44 70 PHE A O 1
ATOM 534 N N . ILE A 1 71 ? -9.773 -0.558 6.184 1.00 97.44 71 ILE A N 1
ATOM 535 C CA . ILE A 1 71 ? -8.454 0.052 5.943 1.00 97.44 71 ILE A CA 1
ATOM 536 C C . ILE A 1 71 ? -7.472 -1.009 5.430 1.00 97.44 71 ILE A C 1
ATOM 538 O O . ILE A 1 71 ? -6.800 -0.789 4.426 1.00 97.44 71 ILE A O 1
ATOM 542 N N . GLY A 1 72 ? -7.436 -2.188 6.061 1.00 97.06 72 GLY A N 1
ATOM 543 C CA . GLY A 1 72 ? -6.567 -3.291 5.652 1.00 97.06 72 GLY A CA 1
ATOM 544 C C . GLY A 1 72 ? -6.861 -3.812 4.247 1.00 97.06 72 GLY A C 1
ATOM 545 O O . GLY A 1 72 ? -5.926 -4.085 3.502 1.00 97.06 72 GLY A O 1
ATOM 546 N N . LEU A 1 73 ? -8.136 -3.895 3.854 1.00 97.62 73 LEU A N 1
ATOM 547 C CA . LEU A 1 73 ? -8.539 -4.241 2.487 1.00 97.62 73 LEU A CA 1
ATOM 548 C C . LEU A 1 73 ? -8.122 -3.164 1.476 1.00 97.62 73 LEU A C 1
ATOM 550 O O . LEU A 1 73 ? -7.670 -3.507 0.388 1.00 97.62 73 LEU A O 1
ATOM 554 N N . GLY A 1 74 ? -8.206 -1.882 1.845 1.00 97.44 74 GLY A N 1
ATOM 555 C CA . GLY A 1 74 ? -7.675 -0.789 1.029 1.00 97.44 74 GLY A CA 1
ATOM 556 C C . GLY A 1 74 ? -6.162 -0.914 0.819 1.00 97.44 74 GLY A C 1
ATOM 557 O O . GLY A 1 74 ? -5.689 -0.869 -0.314 1.00 97.44 74 GLY A O 1
ATOM 558 N N . CYS A 1 75 ? -5.397 -1.148 1.890 1.00 97.75 75 CYS A N 1
ATOM 559 C CA . CYS A 1 75 ? -3.952 -1.388 1.802 1.00 97.75 75 CYS A CA 1
ATOM 560 C C . CYS A 1 75 ? -3.611 -2.643 0.982 1.00 97.75 75 CYS A C 1
ATOM 562 O O . CYS A 1 75 ? -2.641 -2.633 0.230 1.00 97.75 75 CYS A O 1
ATOM 564 N N . LEU A 1 76 ? -4.410 -3.710 1.094 1.00 97.75 76 LEU A N 1
ATOM 565 C CA . LEU A 1 76 ? -4.230 -4.928 0.303 1.00 97.75 76 LEU A CA 1
ATOM 566 C C . LEU A 1 76 ? -4.480 -4.671 -1.189 1.00 97.75 76 LEU A C 1
ATOM 568 O O . LEU A 1 76 ? -3.735 -5.168 -2.026 1.00 97.75 76 LEU A O 1
ATOM 572 N N . SER A 1 77 ? -5.491 -3.863 -1.519 1.00 97.81 77 SER A N 1
ATOM 573 C CA . SER A 1 77 ? -5.750 -3.424 -2.893 1.00 97.81 77 SER A CA 1
ATOM 574 C C . SER A 1 77 ? -4.560 -2.655 -3.469 1.00 97.81 77 SER A C 1
ATOM 576 O O . SER A 1 77 ? -4.126 -2.945 -4.583 1.00 97.81 77 SER A O 1
ATOM 578 N N . TRP A 1 78 ? -3.989 -1.727 -2.691 1.00 97.31 78 TRP A N 1
ATOM 579 C CA . TRP A 1 78 ? -2.775 -1.009 -3.086 1.00 97.31 78 TRP A CA 1
ATOM 580 C C . TRP A 1 78 ? -1.606 -1.964 -3.329 1.00 97.31 78 TRP A C 1
ATOM 582 O O . TRP A 1 78 ? -0.934 -1.859 -4.349 1.00 97.31 78 TRP A O 1
ATOM 592 N N . PHE A 1 79 ? -1.380 -2.917 -2.420 1.00 97.75 79 PHE A N 1
ATOM 593 C CA . PHE A 1 79 ? -0.338 -3.932 -2.571 1.00 97.75 79 PHE A CA 1
ATOM 594 C C . PHE A 1 79 ? -0.506 -4.740 -3.866 1.00 97.75 79 PHE A C 1
ATOM 596 O O . PHE A 1 79 ? 0.461 -4.935 -4.593 1.00 97.75 79 PHE A O 1
ATOM 603 N N . CYS A 1 80 ? -1.730 -5.151 -4.209 1.00 97.56 80 CYS A N 1
ATOM 604 C CA . CYS A 1 80 ? -1.994 -5.802 -5.493 1.00 97.56 80 CYS A CA 1
ATOM 605 C C . CYS A 1 80 ? -1.670 -4.888 -6.688 1.00 97.56 80 CYS A C 1
ATOM 607 O O . CYS A 1 80 ? -1.131 -5.369 -7.681 1.00 97.56 80 CYS A O 1
ATOM 609 N N . GLY A 1 81 ? -1.966 -3.587 -6.589 1.00 96.75 81 GLY A N 1
ATOM 610 C CA . GLY A 1 81 ? -1.568 -2.592 -7.590 1.00 96.75 81 GLY A CA 1
ATOM 611 C C . GLY A 1 81 ? -0.049 -2.515 -7.756 1.00 96.75 81 GLY A C 1
ATOM 612 O O . GLY A 1 81 ? 0.443 -2.606 -8.878 1.00 96.75 81 GLY A O 1
ATOM 613 N N . MET A 1 82 ? 0.686 -2.468 -6.643 1.00 96.50 82 MET A N 1
ATOM 614 C CA . MET A 1 82 ? 2.150 -2.488 -6.642 1.00 96.50 82 MET A CA 1
ATOM 615 C C . MET A 1 82 ? 2.719 -3.769 -7.257 1.00 96.50 82 MET A C 1
ATOM 617 O O . MET A 1 82 ? 3.628 -3.687 -8.063 1.00 96.50 82 MET A O 1
ATOM 621 N N . LEU A 1 83 ? 2.159 -4.952 -6.982 1.00 96.75 83 LEU A N 1
ATOM 622 C CA . LEU A 1 83 ? 2.633 -6.189 -7.622 1.00 96.75 83 LEU A CA 1
ATOM 623 C C . LEU A 1 83 ? 2.505 -6.152 -9.151 1.00 96.75 83 LEU A C 1
ATOM 625 O O . LEU A 1 83 ? 3.350 -6.695 -9.861 1.00 96.75 83 LEU A O 1
ATOM 629 N N . VAL A 1 84 ? 1.439 -5.531 -9.661 1.00 96.06 84 VAL A N 1
ATOM 630 C CA . VAL A 1 84 ? 1.254 -5.336 -11.103 1.00 96.06 84 VAL A CA 1
ATOM 631 C C . VAL A 1 84 ? 2.261 -4.318 -11.634 1.00 96.06 84 VAL A C 1
ATOM 633 O O . VAL A 1 84 ? 2.856 -4.551 -12.682 1.00 96.06 84 VAL A O 1
ATOM 636 N N . TRP A 1 85 ? 2.469 -3.216 -10.915 1.00 95.06 85 TRP A N 1
ATOM 637 C CA . TRP A 1 85 ? 3.464 -2.199 -11.247 1.00 95.06 85 TRP A CA 1
ATOM 638 C C . TRP A 1 85 ? 4.882 -2.783 -11.308 1.00 95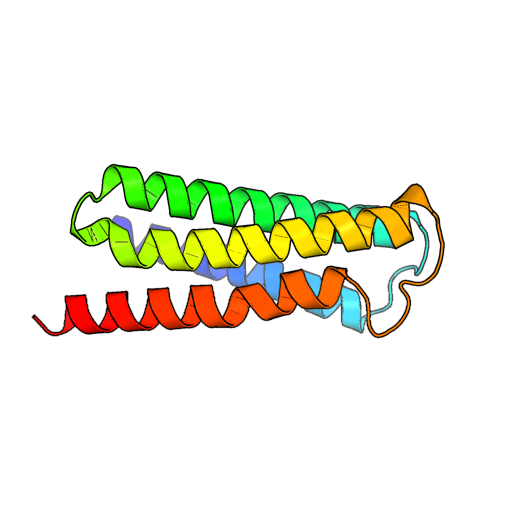.06 85 TRP A C 1
ATOM 640 O O . TRP A 1 85 ? 5.535 -2.698 -12.347 1.00 95.06 85 TRP A O 1
ATOM 650 N N . ASP A 1 86 ? 5.299 -3.488 -10.257 1.00 94.12 86 ASP A N 1
ATOM 651 C CA . ASP A 1 86 ? 6.587 -4.173 -10.143 1.00 94.12 86 ASP A CA 1
ATOM 652 C C . ASP A 1 86 ? 6.781 -5.188 -11.280 1.00 94.12 86 ASP A C 1
ATOM 654 O O . ASP A 1 86 ? 7.877 -5.331 -11.822 1.00 94.12 86 ASP A O 1
ATOM 658 N N . ALA A 1 87 ? 5.718 -5.885 -11.699 1.00 94.75 87 ALA A N 1
ATOM 659 C CA . ALA A 1 87 ? 5.791 -6.799 -12.835 1.00 94.75 87 ALA A CA 1
ATOM 660 C C . ALA A 1 87 ? 6.113 -6.069 -14.153 1.00 94.75 87 ALA A C 1
ATOM 662 O O . ALA A 1 87 ? 6.871 -6.587 -14.973 1.00 94.75 87 ALA A O 1
ATOM 663 N N . TYR A 1 88 ? 5.584 -4.866 -14.368 1.00 93.38 88 TYR A N 1
ATOM 664 C CA . TYR A 1 88 ? 5.909 -4.069 -15.553 1.00 93.38 88 TYR A CA 1
ATOM 665 C C . TYR A 1 88 ? 7.309 -3.450 -15.474 1.00 93.38 88 TYR A C 1
ATOM 667 O O . TYR A 1 88 ? 8.090 -3.596 -16.415 1.00 93.38 88 TYR A O 1
ATOM 675 N N . GLU A 1 89 ? 7.643 -2.790 -14.365 1.00 92.06 89 GLU A N 1
ATOM 676 C CA . GLU A 1 89 ? 8.870 -1.995 -14.254 1.00 92.06 89 GLU A CA 1
ATOM 677 C C . GLU A 1 89 ? 10.095 -2.846 -13.890 1.00 92.06 89 GLU A C 1
ATOM 679 O O . GLU A 1 89 ? 11.144 -2.731 -14.526 1.00 92.06 89 GLU A O 1
ATOM 684 N N . LEU A 1 90 ? 9.964 -3.758 -12.922 1.00 91.62 90 LEU A N 1
ATOM 685 C CA . LEU A 1 90 ? 11.092 -4.545 -12.416 1.00 91.62 90 LEU A CA 1
ATOM 686 C C . LEU A 1 90 ? 11.324 -5.837 -13.203 1.00 91.62 90 LEU A C 1
ATOM 688 O O . LEU A 1 90 ? 12.473 -6.251 -13.357 1.00 91.62 90 LEU A O 1
ATOM 692 N N . VAL A 1 91 ? 10.257 -6.482 -13.693 1.00 92.50 91 VAL A N 1
ATOM 693 C CA . VAL A 1 91 ? 10.359 -7.765 -14.416 1.00 92.50 91 VAL A CA 1
ATOM 694 C C . VAL A 1 91 ? 10.393 -7.561 -15.926 1.00 92.50 91 VAL A C 1
ATOM 696 O O . VAL A 1 91 ? 11.315 -8.035 -16.586 1.00 92.50 91 VAL A O 1
ATOM 699 N N . LEU A 1 92 ? 9.393 -6.876 -16.486 1.00 91.62 92 LEU A N 1
ATOM 700 C CA . LEU A 1 92 ? 9.297 -6.664 -17.933 1.00 91.62 92 LEU A CA 1
ATOM 701 C C . LEU A 1 92 ? 10.190 -5.516 -18.424 1.00 91.62 92 LEU A C 1
ATOM 703 O O . LEU A 1 92 ? 10.462 -5.449 -19.621 1.00 91.62 92 LEU A O 1
ATOM 707 N N . GLN A 1 93 ? 10.651 -4.641 -17.523 1.00 89.69 93 GLN A N 1
ATOM 708 C CA . GLN A 1 93 ? 11.448 -3.448 -17.832 1.00 89.69 93 GLN A CA 1
ATOM 709 C C . GLN A 1 93 ? 10.826 -2.579 -18.934 1.00 89.69 93 GLN A C 1
ATOM 711 O O . GLN A 1 93 ? 11.524 -1.993 -19.765 1.00 89.69 93 GLN A O 1
ATOM 716 N N . VAL A 1 94 ? 9.494 -2.501 -18.949 1.00 90.25 94 VAL A N 1
ATOM 717 C CA . VAL A 1 94 ? 8.735 -1.650 -19.867 1.00 90.25 94 VAL A CA 1
ATOM 718 C C . VAL A 1 94 ? 8.040 -0.546 -19.082 1.00 90.25 94 VAL A C 1
ATOM 720 O O . VAL A 1 94 ? 7.639 -0.764 -17.938 1.00 90.25 94 VAL A O 1
ATOM 723 N N . PRO A 1 95 ? 7.850 0.639 -19.684 1.00 86.44 95 PRO A N 1
ATOM 724 C CA . PRO A 1 95 ? 7.024 1.659 -19.064 1.00 86.44 95 PRO A CA 1
ATOM 725 C C . PRO A 1 95 ? 5.607 1.116 -18.852 1.00 86.44 95 PRO A C 1
ATOM 727 O O . PRO A 1 95 ? 5.009 0.532 -19.761 1.00 86.44 95 PRO A O 1
ATOM 730 N N . VAL A 1 96 ? 5.072 1.324 -17.649 1.00 87.94 96 VAL A N 1
ATOM 731 C CA . VAL A 1 96 ? 3.699 0.949 -17.301 1.00 87.94 96 VAL A CA 1
ATOM 732 C C . VAL A 1 96 ? 2.733 1.698 -18.235 1.00 87.94 96 VAL A C 1
ATOM 734 O O . VAL A 1 96 ? 2.785 2.929 -18.300 1.00 87.94 96 VAL A O 1
ATOM 737 N N . PRO A 1 97 ? 1.860 1.001 -18.987 1.00 87.44 97 PRO A N 1
ATOM 738 C CA . PRO A 1 97 ? 0.933 1.653 -19.907 1.00 87.44 97 PRO A CA 1
ATOM 739 C C . PRO A 1 97 ? -0.134 2.420 -19.128 1.00 87.44 97 PRO A C 1
ATOM 741 O O . PRO A 1 97 ? -0.700 1.881 -18.186 1.00 87.44 97 PRO A O 1
ATOM 744 N N . TYR A 1 98 ? -0.451 3.651 -19.529 1.00 82.69 98 TYR A N 1
ATOM 745 C CA . TYR A 1 98 ? -1.501 4.439 -18.878 1.00 82.69 98 TYR A CA 1
ATOM 746 C C . TYR A 1 98 ? -2.780 4.476 -19.736 1.00 82.69 98 TYR A C 1
ATOM 748 O O . TYR A 1 98 ? -2.706 4.948 -20.877 1.00 82.69 98 TYR A O 1
ATOM 756 N N . PRO A 1 99 ? -3.952 4.038 -19.226 1.00 85.88 99 PRO A N 1
ATOM 757 C CA . PRO A 1 99 ? -4.200 3.427 -17.912 1.00 85.88 99 PRO A CA 1
ATOM 758 C C . PRO A 1 99 ? -3.748 1.956 -17.823 1.00 85.88 99 PRO A C 1
ATOM 760 O O . PRO A 1 99 ? -3.785 1.215 -18.807 1.00 85.88 99 PRO A O 1
ATOM 763 N N . SER A 1 100 ? -3.377 1.530 -16.617 1.00 91.50 100 SER A N 1
ATOM 764 C CA . SER A 1 100 ? -2.856 0.203 -16.276 1.00 91.50 100 SER A CA 1
ATOM 765 C C . SER A 1 100 ? -3.809 -0.588 -15.375 1.00 91.50 100 SER A C 1
ATOM 767 O O . SER A 1 100 ? -4.708 -0.047 -14.732 1.00 91.50 100 SER A O 1
ATOM 769 N N . VAL A 1 101 ? -3.563 -1.896 -15.251 1.00 91.94 101 VAL A N 1
ATOM 770 C CA . VAL A 1 101 ? -4.242 -2.733 -14.245 1.00 91.94 101 VAL A CA 1
ATOM 771 C C . VAL A 1 101 ? -3.823 -2.348 -12.814 1.00 91.94 101 VAL A C 1
ATOM 773 O O . VAL A 1 101 ? -4.615 -2.520 -11.888 1.00 91.94 101 VAL A O 1
ATOM 776 N N . ALA A 1 102 ? -2.628 -1.774 -12.623 1.00 92.81 102 ALA A N 1
ATOM 777 C CA . ALA A 1 102 ? -2.172 -1.296 -11.316 1.00 92.81 102 ALA A CA 1
ATOM 778 C C . ALA A 1 102 ? -3.063 -0.160 -10.782 1.00 92.81 102 ALA A C 1
ATOM 780 O O . ALA A 1 102 ? -3.376 -0.130 -9.590 1.00 92.81 102 ALA A O 1
ATOM 781 N N . ASP A 1 103 ? -3.569 0.698 -11.676 1.00 94.12 103 ASP A N 1
ATOM 782 C CA . ASP A 1 103 ? -4.448 1.818 -11.321 1.00 94.12 103 ASP A CA 1
ATOM 783 C C . ASP A 1 103 ? -5.744 1.356 -10.647 1.00 94.12 103 ASP A C 1
ATOM 785 O O . ASP A 1 103 ? -6.244 2.027 -9.747 1.00 94.12 103 ASP A O 1
ATOM 789 N N . LEU A 1 104 ? -6.271 0.179 -11.003 1.00 93.94 104 LEU A N 1
ATOM 790 C CA . LEU A 1 104 ? -7.432 -0.399 -10.318 1.00 93.94 104 LEU A CA 1
ATOM 791 C C . LEU A 1 104 ? -7.114 -0.734 -8.854 1.00 93.94 104 LEU A C 1
ATOM 793 O O . LEU A 1 104 ? -7.937 -0.489 -7.970 1.00 93.94 104 LEU A O 1
ATOM 797 N N . GLY A 1 105 ? -5.915 -1.261 -8.594 1.00 93.56 105 GLY A N 1
ATOM 798 C CA . GLY A 1 105 ? -5.435 -1.553 -7.244 1.00 93.56 105 GLY A CA 1
ATOM 799 C C . GLY A 1 105 ? -5.280 -0.282 -6.409 1.00 93.56 105 GLY A C 1
ATOM 800 O O . GLY A 1 105 ? -5.773 -0.223 -5.277 1.00 93.56 105 GLY A O 1
ATOM 801 N N . TYR A 1 106 ? -4.682 0.759 -6.994 1.00 94.31 106 TYR A N 1
ATOM 802 C CA . TYR A 1 106 ? -4.533 2.070 -6.358 1.00 94.31 106 TYR A CA 1
ATOM 803 C C . TYR A 1 106 ? -5.884 2.735 -6.090 1.00 94.31 106 TYR A C 1
ATOM 805 O O . TYR A 1 106 ? -6.120 3.239 -4.994 1.00 94.31 106 TYR A O 1
ATOM 813 N N . LEU A 1 107 ? -6.818 2.672 -7.041 1.00 95.88 107 LEU A N 1
ATOM 814 C CA . LEU A 1 107 ? -8.161 3.216 -6.863 1.00 95.88 107 LEU A CA 1
ATOM 815 C C . LEU A 1 107 ? -8.971 2.455 -5.808 1.00 95.88 107 LEU A C 1
ATOM 817 O O . LEU A 1 107 ? -9.757 3.067 -5.087 1.00 95.88 107 LEU A O 1
ATOM 821 N N . GLY A 1 108 ? -8.760 1.145 -5.661 1.00 94.56 108 GLY A N 1
ATOM 822 C CA . GLY A 1 108 ? -9.411 0.339 -4.626 1.00 94.56 108 GLY A CA 1
ATOM 823 C C . GLY A 1 108 ? -8.986 0.693 -3.193 1.00 94.56 108 GLY A C 1
ATOM 824 O O . GLY A 1 108 ? -9.728 0.407 -2.250 1.00 94.56 108 GLY A O 1
ATOM 825 N N . PHE A 1 109 ? -7.859 1.392 -3.007 1.00 96.31 109 PHE A N 1
ATOM 826 C CA . PHE A 1 109 ? -7.455 1.911 -1.696 1.00 96.31 109 PHE A CA 1
ATOM 827 C C . PHE A 1 109 ? -8.482 2.897 -1.122 1.00 96.31 109 PHE A C 1
ATOM 829 O O . PHE A 1 109 ? -8.879 2.770 0.038 1.00 96.31 109 PHE A O 1
ATOM 836 N N .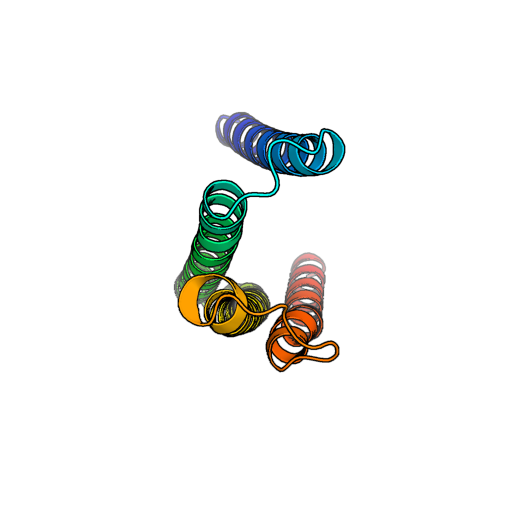 TYR A 1 110 ? -8.945 3.853 -1.933 1.00 95.19 110 TYR A N 1
ATOM 837 C CA . TYR A 1 110 ? -9.839 4.929 -1.497 1.00 95.19 110 TYR A CA 1
ATOM 838 C C . TYR A 1 110 ? -11.146 4.433 -0.857 1.00 95.19 110 TYR A C 1
ATOM 840 O O . TYR A 1 110 ? -11.414 4.821 0.282 1.00 95.19 110 TYR A O 1
ATOM 848 N N . PRO A 1 111 ? -11.967 3.573 -1.498 1.00 97.00 111 PRO A N 1
ATOM 849 C CA . PRO A 1 111 ? -13.213 3.113 -0.891 1.00 97.00 111 PRO A CA 1
ATOM 850 C C . PRO A 1 111 ? -12.969 2.332 0.406 1.00 97.00 111 PRO A C 1
ATOM 852 O O . PRO A 1 111 ? -13.712 2.520 1.372 1.00 97.00 111 PRO A O 1
ATOM 855 N N . GLY A 1 112 ? -11.916 1.507 0.473 1.00 95.69 112 GLY A N 1
ATOM 856 C CA . GLY A 1 112 ? -11.545 0.788 1.696 1.00 95.69 112 GLY A CA 1
ATOM 857 C C . GLY A 1 112 ? -11.161 1.740 2.830 1.00 95.69 112 GLY A C 1
ATOM 858 O O . GLY A 1 112 ? -11.711 1.662 3.932 1.00 95.69 112 GLY A O 1
ATOM 859 N N . PHE A 1 113 ? -10.281 2.700 2.544 1.00 96.44 113 PHE A N 1
ATOM 860 C CA . PHE A 1 113 ? -9.821 3.680 3.522 1.00 96.44 113 PHE A CA 1
ATOM 861 C C . PHE A 1 113 ? -10.961 4.566 4.037 1.00 96.44 113 PHE A C 1
ATOM 863 O O . PHE A 1 113 ? -11.149 4.678 5.249 1.00 96.44 113 PHE A O 1
ATOM 870 N N . TYR A 1 114 ? -11.771 5.143 3.142 1.00 97.00 114 TYR A N 1
ATOM 871 C CA . TYR A 1 114 ? -12.885 6.009 3.536 1.00 97.00 114 TYR A CA 1
ATOM 872 C C . TYR A 1 114 ? -13.954 5.260 4.331 1.00 97.00 114 TYR A C 1
ATOM 874 O O . TYR A 1 114 ? -14.457 5.793 5.320 1.00 97.00 114 TYR A O 1
ATOM 882 N N . THR A 1 115 ? -14.262 4.012 3.963 1.00 97.12 115 THR A N 1
ATOM 883 C CA . THR A 1 115 ? -15.212 3.186 4.725 1.00 97.12 115 THR A CA 1
ATOM 884 C C . THR A 1 115 ? -14.688 2.909 6.130 1.00 97.12 115 THR A C 1
ATOM 886 O O . THR A 1 115 ? -15.421 3.045 7.110 1.00 97.12 115 THR A O 1
ATOM 889 N N . GLY A 1 116 ? -13.407 2.559 6.253 1.00 96.00 116 GLY A N 1
ATOM 890 C CA . GLY A 1 116 ? -12.780 2.333 7.549 1.00 96.00 116 GLY A CA 1
ATOM 891 C C . GLY A 1 116 ? -12.767 3.587 8.420 1.00 96.00 116 GLY A C 1
ATOM 892 O O . GLY A 1 116 ? -13.200 3.533 9.569 1.00 96.00 116 GLY A O 1
ATOM 893 N N . LEU A 1 117 ? -12.362 4.727 7.856 1.00 95.62 117 LEU A N 1
ATOM 894 C CA . LEU A 1 117 ? -12.355 6.012 8.554 1.00 95.62 117 LEU A CA 1
ATOM 895 C C . LEU A 1 117 ? -13.758 6.407 9.033 1.00 95.62 117 LEU A C 1
ATOM 897 O O . LEU A 1 117 ? -13.929 6.785 10.189 1.00 95.62 117 LEU A O 1
ATOM 901 N N . PHE A 1 118 ? -14.770 6.264 8.176 1.00 96.38 118 PHE A N 1
ATOM 902 C CA . PHE A 1 118 ? -16.161 6.539 8.528 1.00 96.38 118 PHE A CA 1
ATOM 903 C C . PHE A 1 118 ? -16.637 5.688 9.715 1.00 96.38 118 PHE A C 1
ATOM 905 O O . PHE A 1 118 ? -17.245 6.208 10.651 1.00 96.38 118 PHE A O 1
ATOM 912 N N . LEU A 1 119 ? -16.322 4.388 9.720 1.00 94.62 119 LEU A N 1
ATOM 913 C CA . LEU A 1 119 ? -16.668 3.500 10.833 1.00 94.62 119 LEU A CA 1
ATOM 914 C C . LEU A 1 119 ? -15.925 3.862 12.124 1.00 94.62 119 LEU A C 1
ATOM 916 O O . LEU A 1 119 ? -16.512 3.775 13.198 1.00 94.62 119 LEU A O 1
ATOM 920 N N . MET A 1 120 ? -14.663 4.282 12.025 1.00 93.81 120 MET A N 1
ATOM 921 C CA . MET A 1 120 ? -13.875 4.773 13.161 1.00 93.81 120 MET A CA 1
ATOM 922 C C . MET A 1 120 ? -14.506 6.018 13.788 1.00 93.81 120 MET A C 1
ATOM 924 O O . MET A 1 120 ? -14.673 6.075 15.003 1.00 93.81 120 MET A O 1
ATOM 928 N N . LEU A 1 121 ? -14.895 6.993 12.962 1.00 93.06 121 LEU A N 1
ATOM 929 C CA . LEU A 1 121 ? -15.533 8.226 13.428 1.00 93.06 121 LEU A CA 1
ATOM 930 C C . LEU A 1 121 ? -16.886 7.948 14.089 1.00 93.06 121 LEU A C 1
ATOM 932 O O . LEU A 1 121 ? -17.182 8.527 15.129 1.00 93.06 121 LEU A O 1
ATOM 936 N N . ARG A 1 122 ? -17.671 7.018 13.531 1.00 92.56 122 ARG A N 1
ATOM 937 C CA . ARG A 1 122 ? -18.960 6.609 14.103 1.00 92.56 122 ARG A CA 1
ATOM 938 C C . ARG A 1 122 ? -18.818 5.936 15.472 1.00 92.56 122 ARG A C 1
ATOM 940 O O . ARG A 1 122 ? -19.683 6.112 16.318 1.00 92.56 122 ARG A O 1
ATOM 947 N N . GLN A 1 123 ? -17.748 5.175 15.695 1.00 88.69 123 GLN A N 1
ATOM 948 C CA . GLN A 1 123 ? -17.484 4.533 16.990 1.00 88.69 123 GLN A CA 1
ATOM 949 C C . GLN A 1 123 ? -17.013 5.520 18.064 1.00 88.69 123 GLN A C 1
ATOM 951 O O . GLN A 1 123 ? -17.200 5.255 19.241 1.00 88.69 123 GLN A O 1
ATOM 956 N N . GLY A 1 124 ? -16.381 6.633 17.679 1.00 75.88 124 GLY A N 1
ATOM 957 C CA . GLY A 1 124 ? -15.911 7.652 18.624 1.00 75.88 124 GLY A CA 1
ATOM 958 C C . GLY A 1 124 ? -16.986 8.642 19.084 1.00 75.88 124 GLY A C 1
ATOM 959 O O . GLY A 1 124 ? -16.720 9.434 19.983 1.00 75.88 124 GLY A O 1
ATOM 960 N N . SER A 1 125 ? -18.162 8.638 18.450 1.00 67.56 125 SER A N 1
ATOM 961 C CA . SER A 1 125 ? -19.301 9.499 18.801 1.00 67.56 125 SER A CA 1
ATOM 962 C C . SER A 1 125 ? -20.314 8.856 19.758 1.00 67.56 125 SER A C 1
ATOM 964 O O . SER A 1 125 ? -21.265 9.532 20.147 1.00 67.56 125 SER A O 1
ATOM 966 N N . GLU A 1 126 ? -20.140 7.574 20.089 1.00 55.66 126 GLU A N 1
ATOM 967 C CA . GLU A 1 126 ? -20.932 6.835 21.089 1.00 55.66 126 GLU A CA 1
ATOM 968 C C . GLU A 1 126 ? -20.190 6.783 22.432 1.00 55.66 126 GLU A C 1
ATOM 970 O O . GLU A 1 126 ? -20.873 6.884 23.476 1.00 55.66 126 GLU A O 1
#

Radius of gyration: 17.07 Å; Cα contacts (8 Å, |Δi|>4): 119; chains: 1; bounding box: 41×26×51 Å

Nearest PDB structures (foldseek):
  5t04-assembly1_A  TM=5.170E-01  e=5.395E+00  Rattus norvegicus
  8hs3-assembly1_R  TM=4.703E-01  e=6.706E+00  Escherichia coli

Secondary structure (DSSP, 8-state):
-HHHHHHHHHHHHHHHHHHHHHHHHHHT---SHHHHHHHHHHHHHHHHHHHHHHHHHHHHHGGGGHHHHHHHHHHHHHHHHHHHHHIIIIIS-SPPPSS-HHHHHHHHHHHHHHHHHHHHHHHHT-

Foldseek 3Di:
DVVVVVVVVVVVVVVVVVVVVVVCVVVCPDPDLVVCVVVLVVLLVVLQVLLVVLVVQLVVVPPLSVLSNLQSQLSVLLNVLSVQVCCVCVPVVHPADPPHPSVRSNVSNVVSNVVSVVSNVVVVVD